Protein AF-A0A378VJA5-F1 (afdb_monomer)

Sequence (102 aa):
MNYEALGRYTEACEKLQPLLREMKQHAGTVRAAAEQLPFVLDELAGGQPVPKLDPVAEMEKIDTAHRRLQELWQEACRWARTANTNAEQCGKAKLNFGREQA

pLDDT: mean 82.63, std 12.53, range [33.44, 93.81]

Foldseek 3Di:
DDVVLVVQLVVLVVVLVVLVVLLVVLVVLLVVLVVCVVVQVVCVVVVHDDPPDPVVVSVVSNVVSVVSNVVSLVSSVVSLVSNQVSQVVVVHDRDPHPPPPD

Radius of gyration: 20.11 Å; Cα contacts (8 Å, |Δi|>4): 82; chains: 1; bounding box: 38×21×62 Å

Organism: Neisseria lactamica (NCBI:txid486)

Secondary structure (DSSP, 8-state):
--HHHHHHHHHHHHHHHHHHHHHHHHHHHHHHHHHHHHHHHHHHHHT----S--HHHHHHHHHHHHHHHHHHHHHHHHHHHHHHHHHHHHTPPPP-------

Structure (mmCIF, N/CA/C/O backbone):
data_AF-A0A378VJA5-F1
#
_entry.id   AF-A0A378VJA5-F1
#
loop_
_atom_site.group_PDB
_atom_site.id
_atom_site.type_symbol
_atom_site.label_atom_id
_atom_site.label_alt_id
_atom_site.label_comp_id
_atom_site.label_asym_id
_atom_site.label_entity_id
_atom_site.label_seq_id
_atom_site.pdbx_PDB_ins_code
_atom_site.Cartn_x
_atom_site.Cartn_y
_atom_site.Cartn_z
_atom_site.occupancy
_atom_site.B_iso_or_equiv
_atom_site.auth_seq_id
_atom_site.auth_comp_id
_atom_site.auth_asym_id
_atom_site.auth_atom_id
_atom_site.pdbx_PDB_model_num
ATOM 1 N N . MET A 1 1 ? -19.792 2.358 25.806 1.00 73.94 1 MET A N 1
ATOM 2 C CA . MET A 1 1 ? -18.643 2.873 25.033 1.00 73.94 1 MET A CA 1
ATOM 3 C C . MET A 1 1 ? -17.383 2.606 25.840 1.00 73.94 1 MET A C 1
ATOM 5 O O . MET A 1 1 ? -17.304 3.084 26.963 1.00 73.94 1 MET A O 1
ATOM 9 N N . ASN A 1 2 ? -16.468 1.778 25.332 1.00 91.44 2 ASN A N 1
ATOM 10 C CA . ASN A 1 2 ? -15.223 1.410 26.012 1.00 91.44 2 ASN A CA 1
ATOM 11 C C . ASN A 1 2 ? -14.072 2.332 25.552 1.00 91.44 2 ASN A C 1
ATOM 13 O O . ASN A 1 2 ? -13.754 2.377 24.362 1.00 91.44 2 ASN A O 1
ATOM 17 N N . TYR A 1 3 ? -13.463 3.067 26.489 1.00 88.38 3 TYR A N 1
ATOM 18 C CA . TYR A 1 3 ? -12.377 4.015 26.212 1.00 88.38 3 TYR A CA 1
ATOM 19 C C . TYR A 1 3 ? -11.054 3.335 25.828 1.00 88.38 3 TYR A C 1
ATOM 21 O O . TYR A 1 3 ? -10.331 3.867 24.990 1.00 88.38 3 TYR A O 1
ATOM 29 N N . GLU A 1 4 ? -10.756 2.144 26.352 1.00 91.00 4 GLU A N 1
ATOM 30 C CA . GLU A 1 4 ? -9.573 1.375 25.938 1.00 91.00 4 GLU A CA 1
ATOM 31 C C . GLU A 1 4 ? -9.714 0.892 24.493 1.00 91.00 4 GLU A C 1
ATOM 33 O O . GLU A 1 4 ? -8.790 1.022 23.687 1.00 91.00 4 GLU A O 1
ATOM 38 N N . ALA A 1 5 ? -10.905 0.398 24.136 1.00 88.94 5 ALA A N 1
ATOM 39 C CA . ALA A 1 5 ? -11.220 0.018 22.762 1.00 88.94 5 ALA A CA 1
ATOM 40 C C . ALA A 1 5 ? -11.154 1.229 21.816 1.00 88.94 5 ALA A C 1
ATOM 42 O O . ALA A 1 5 ? -10.688 1.110 20.684 1.00 88.94 5 ALA A O 1
ATOM 43 N N . LEU A 1 6 ? -11.568 2.413 22.279 1.00 91.06 6 LEU A N 1
ATOM 44 C CA . LEU A 1 6 ? -11.442 3.653 21.513 1.00 91.06 6 LEU A CA 1
ATOM 45 C C . LEU A 1 6 ? -9.974 4.047 21.293 1.00 91.06 6 LEU A C 1
ATOM 47 O O . LEU A 1 6 ? -9.622 4.438 20.180 1.00 91.06 6 LEU A O 1
ATOM 51 N N . GLY A 1 7 ? -9.122 3.910 22.313 1.00 92.75 7 GLY A N 1
ATOM 52 C CA . GLY A 1 7 ? -7.681 4.147 22.197 1.00 92.75 7 GLY A CA 1
ATOM 53 C C . GLY A 1 7 ? -7.038 3.232 21.154 1.00 92.75 7 GLY A C 1
ATOM 54 O O . GLY A 1 7 ? -6.422 3.717 20.208 1.00 92.75 7 GLY A O 1
ATOM 55 N N . ARG A 1 8 ? -7.288 1.919 21.247 1.00 92.00 8 ARG A N 1
ATOM 56 C CA . ARG A 1 8 ? -6.771 0.920 20.289 1.00 92.00 8 ARG A CA 1
ATOM 57 C C . ARG A 1 8 ? -7.297 1.121 18.869 1.00 92.00 8 ARG A C 1
ATOM 59 O O . ARG A 1 8 ? -6.558 0.941 17.906 1.00 92.00 8 ARG A O 1
ATOM 66 N N . TYR A 1 9 ? -8.570 1.496 18.726 1.00 92.50 9 TYR A N 1
ATOM 67 C CA . TYR A 1 9 ? -9.153 1.848 17.430 1.00 92.50 9 TYR A CA 1
ATOM 68 C C . TYR A 1 9 ? -8.445 3.062 16.813 1.00 92.50 9 TYR A C 1
ATOM 70 O O . TYR A 1 9 ? -8.128 3.060 15.622 1.00 92.50 9 TYR A O 1
ATOM 78 N N . THR A 1 10 ? -8.196 4.092 17.623 1.00 92.06 10 THR A N 1
ATOM 79 C CA . THR A 1 10 ? -7.589 5.351 17.172 1.00 92.06 10 THR A CA 1
ATOM 80 C C . THR A 1 10 ? -6.141 5.133 16.755 1.00 92.06 10 THR A C 1
ATOM 82 O O . THR A 1 10 ? -5.787 5.483 15.633 1.00 92.06 10 THR A O 1
ATOM 85 N N . GLU A 1 11 ? -5.352 4.444 17.582 1.00 93.75 11 GLU A N 1
ATOM 86 C CA . GLU A 1 11 ? -3.975 4.057 17.254 1.00 93.75 11 GLU A CA 1
ATOM 87 C C . GLU A 1 11 ? -3.918 3.262 15.942 1.00 93.75 11 GLU A C 1
ATOM 89 O O . GLU A 1 11 ? -3.130 3.571 15.050 1.00 93.75 11 GLU A O 1
ATOM 94 N N . ALA A 1 12 ? -4.797 2.269 15.776 1.00 92.00 12 ALA A N 1
ATOM 95 C CA . ALA A 1 12 ? -4.841 1.475 14.555 1.00 92.00 12 ALA A CA 1
ATOM 96 C C . ALA A 1 12 ? -5.134 2.331 13.310 1.00 92.00 12 ALA A C 1
ATOM 98 O O . ALA A 1 12 ? -4.504 2.136 12.270 1.00 92.00 12 ALA A O 1
ATOM 99 N N . CYS A 1 13 ? -6.045 3.303 13.412 1.00 90.94 13 CYS A N 1
ATOM 100 C CA . CYS A 1 13 ? -6.327 4.245 12.326 1.00 90.94 13 CYS A CA 1
ATOM 101 C C . CYS A 1 13 ? -5.128 5.157 12.020 1.00 90.94 13 CYS A C 1
ATOM 103 O O . CYS A 1 13 ? -4.826 5.397 10.849 1.00 90.94 13 CYS A O 1
ATOM 105 N N . GLU A 1 14 ? -4.436 5.644 13.051 1.00 93.75 14 GLU A N 1
ATOM 106 C CA . GLU A 1 14 ? -3.243 6.487 12.913 1.00 93.75 14 GLU A CA 1
ATOM 107 C C . GLU A 1 14 ? -2.085 5.740 12.248 1.00 93.75 14 GLU A C 1
ATOM 109 O O . GLU A 1 14 ? -1.383 6.319 11.422 1.00 93.75 14 GLU A O 1
ATOM 114 N N . LYS A 1 15 ? -1.915 4.444 12.543 1.00 92.75 15 LYS A N 1
ATOM 115 C CA . LYS A 1 15 ? -0.918 3.583 11.888 1.00 92.75 15 LYS A CA 1
ATOM 116 C C . LYS A 1 15 ? -1.291 3.231 10.449 1.00 92.75 15 LYS A C 1
ATOM 118 O O . LYS A 1 15 ? -0.411 3.111 9.606 1.00 92.75 15 LYS A O 1
ATOM 123 N N . LEU A 1 16 ? -2.581 3.122 10.136 1.00 91.25 16 LEU A N 1
ATOM 124 C CA . LEU A 1 16 ? -3.066 2.824 8.784 1.00 91.25 16 LEU A CA 1
ATOM 125 C C . LEU A 1 16 ? -2.791 3.953 7.783 1.00 91.25 16 LEU A C 1
ATOM 127 O O . LEU A 1 16 ? -2.388 3.687 6.654 1.00 91.25 16 LEU A O 1
ATOM 131 N N . GLN A 1 17 ? -2.994 5.215 8.172 1.00 90.12 17 GLN A N 1
ATOM 132 C CA . GLN A 1 17 ? -2.835 6.356 7.261 1.00 90.12 17 GLN A CA 1
ATOM 133 C C . GLN A 1 17 ? -1.471 6.440 6.547 1.00 90.12 17 GLN A C 1
ATOM 135 O O . GLN A 1 17 ? -1.475 6.596 5.321 1.00 90.12 17 GLN A O 1
ATOM 140 N N . PRO A 1 18 ? -0.316 6.367 7.239 1.00 92.50 18 PRO A N 1
ATOM 141 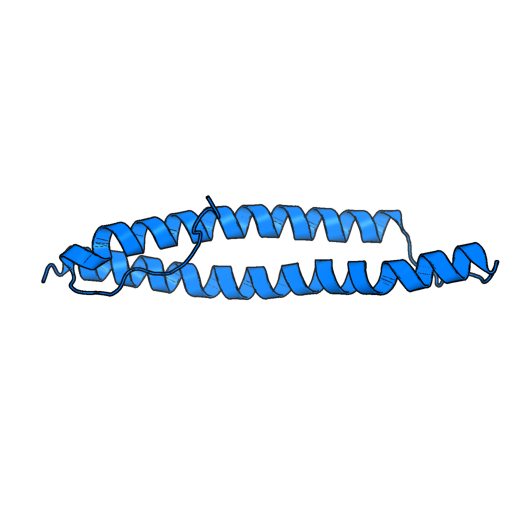C CA . PRO A 1 18 ? 0.982 6.428 6.574 1.00 92.50 18 PRO A CA 1
ATOM 142 C C . PRO A 1 18 ? 1.210 5.230 5.645 1.00 92.50 18 PRO A C 1
ATOM 144 O O . PRO A 1 18 ? 1.690 5.433 4.532 1.00 92.50 18 PRO A O 1
ATOM 147 N N . LEU A 1 19 ? 0.767 4.025 6.031 1.00 91.81 19 LEU A N 1
ATOM 148 C CA . LEU A 1 19 ? 0.881 2.825 5.195 1.00 91.81 19 LEU A CA 1
ATOM 149 C C . LEU A 1 19 ? 0.144 2.998 3.862 1.00 91.81 19 LEU A C 1
ATOM 151 O O . LEU A 1 19 ? 0.701 2.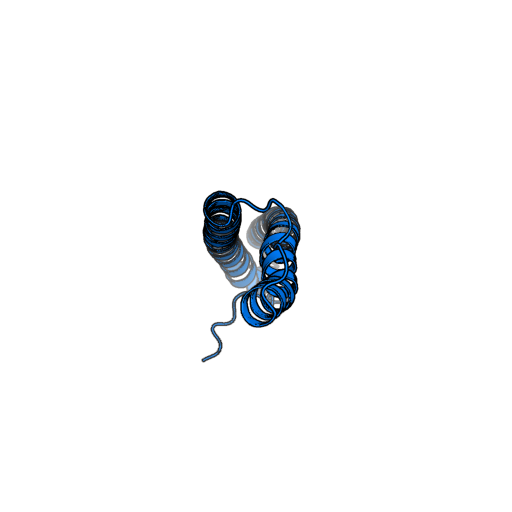724 2.804 1.00 91.81 19 LEU A O 1
ATOM 155 N N . LEU A 1 20 ? -1.082 3.532 3.882 1.00 89.88 20 LEU A N 1
ATOM 156 C CA . LEU A 1 20 ? -1.857 3.767 2.656 1.00 89.88 20 LEU A CA 1
ATOM 157 C C . LEU A 1 20 ? -1.216 4.810 1.732 1.00 89.88 20 LEU A C 1
ATOM 159 O O . LEU A 1 20 ? -1.316 4.696 0.508 1.00 89.88 20 LEU A O 1
ATOM 163 N N . ARG A 1 21 ? -0.558 5.829 2.296 1.00 91.56 21 ARG A N 1
ATOM 164 C CA . ARG A 1 21 ? 0.174 6.829 1.504 1.00 91.56 21 ARG A CA 1
ATOM 165 C C . ARG A 1 21 ? 1.390 6.209 0.824 1.00 91.56 21 ARG A C 1
ATOM 167 O O . ARG A 1 21 ? 1.581 6.432 -0.369 1.00 91.56 21 ARG A O 1
ATOM 174 N N . GLU A 1 22 ? 2.160 5.412 1.557 1.00 91.88 22 GLU A N 1
ATOM 175 C CA . GLU A 1 22 ? 3.334 4.715 1.025 1.00 91.88 22 GLU A CA 1
ATOM 176 C C . GLU A 1 22 ? 2.926 3.698 -0.052 1.00 91.88 22 GLU A C 1
ATOM 178 O O . GLU A 1 22 ? 3.497 3.668 -1.143 1.00 91.88 22 GLU A O 1
ATOM 183 N N . MET A 1 23 ? 1.842 2.951 0.176 1.00 89.25 23 MET A N 1
ATOM 184 C CA . MET A 1 23 ? 1.275 2.049 -0.828 1.00 89.25 23 MET A CA 1
ATOM 185 C C . MET A 1 23 ? 0.907 2.773 -2.123 1.00 89.25 23 MET A C 1
ATOM 187 O O . MET A 1 23 ? 1.225 2.301 -3.212 1.00 89.25 23 MET A O 1
ATOM 191 N N . LYS A 1 24 ? 0.257 3.939 -2.033 1.00 88.50 24 LYS A N 1
ATOM 192 C CA . LYS A 1 24 ? -0.096 4.731 -3.220 1.00 88.50 24 LYS A CA 1
ATOM 193 C C . LYS A 1 24 ? 1.143 5.112 -4.036 1.00 88.50 24 LYS A C 1
ATOM 195 O O . LYS A 1 24 ? 1.082 5.102 -5.264 1.00 88.50 24 LYS A O 1
ATOM 200 N N . GLN A 1 25 ? 2.249 5.429 -3.369 1.00 88.00 25 GLN A N 1
ATOM 201 C CA . GLN A 1 25 ? 3.505 5.777 -4.026 1.00 88.00 25 GLN A CA 1
ATOM 202 C C . GLN A 1 25 ? 4.086 4.585 -4.798 1.00 88.00 25 GLN A C 1
ATOM 204 O O . GLN A 1 25 ? 4.347 4.709 -5.993 1.00 88.00 25 GLN A O 1
ATOM 209 N N . HIS A 1 26 ? 4.219 3.419 -4.161 1.00 86.44 26 HIS A N 1
ATOM 210 C CA . HIS A 1 26 ? 4.771 2.233 -4.826 1.00 86.44 26 HIS A CA 1
ATOM 211 C C . HIS A 1 26 ? 3.858 1.685 -5.929 1.00 86.44 26 HIS A C 1
ATOM 213 O O . HIS A 1 26 ? 4.347 1.234 -6.965 1.00 86.44 26 HIS A O 1
ATOM 219 N N . ALA A 1 27 ? 2.535 1.778 -5.761 1.00 85.00 27 ALA A N 1
ATOM 220 C CA . ALA A 1 27 ? 1.581 1.431 -6.813 1.00 85.00 27 ALA A CA 1
ATOM 221 C C . ALA A 1 27 ? 1.738 2.343 -8.041 1.00 85.00 27 ALA A C 1
ATOM 223 O O . ALA A 1 27 ? 1.600 1.879 -9.171 1.00 85.00 27 ALA A O 1
ATOM 224 N N . GLY A 1 28 ? 2.079 3.619 -7.829 1.00 84.50 28 GLY A N 1
ATOM 225 C CA . GLY A 1 28 ? 2.431 4.552 -8.899 1.00 84.50 28 GLY A CA 1
ATOM 226 C C . GLY A 1 28 ? 3.656 4.101 -9.694 1.00 84.50 28 GLY A C 1
ATOM 227 O O . GLY A 1 28 ? 3.614 4.125 -10.920 1.00 84.50 28 GLY A O 1
ATOM 228 N N . THR A 1 29 ? 4.705 3.620 -9.020 1.00 83.12 29 THR A N 1
ATOM 229 C CA . THR A 1 29 ? 5.909 3.079 -9.676 1.00 83.12 29 THR A CA 1
ATOM 230 C C . THR A 1 29 ? 5.590 1.861 -10.542 1.00 83.12 29 THR A C 1
ATOM 232 O O . THR A 1 29 ? 5.972 1.824 -11.709 1.00 83.12 29 THR A O 1
ATOM 235 N N . VAL A 1 30 ? 4.847 0.887 -10.004 1.00 84.38 30 VAL A N 1
ATOM 236 C CA . VAL A 1 30 ? 4.456 -0.321 -10.756 1.00 84.38 30 VAL A CA 1
ATOM 237 C C . VAL A 1 30 ? 3.581 0.044 -11.958 1.00 84.38 30 VAL A C 1
ATOM 239 O O . VAL A 1 30 ? 3.781 -0.474 -13.054 1.00 84.38 30 VAL A O 1
ATOM 242 N N . ARG A 1 31 ? 2.638 0.977 -11.781 1.00 84.44 31 ARG A N 1
ATOM 243 C CA . ARG A 1 31 ? 1.776 1.459 -12.865 1.00 84.44 31 ARG A CA 1
ATOM 244 C C . ARG A 1 31 ? 2.568 2.168 -13.963 1.00 84.44 31 ARG A C 1
ATOM 246 O O . ARG A 1 31 ? 2.349 1.878 -15.132 1.00 84.44 31 ARG A O 1
ATOM 253 N N . ALA A 1 32 ? 3.480 3.065 -13.598 1.00 84.12 32 ALA A N 1
ATOM 254 C CA . ALA A 1 32 ? 4.300 3.797 -14.561 1.00 84.12 32 ALA A CA 1
ATOM 255 C C . ALA A 1 32 ? 5.182 2.856 -15.394 1.00 84.12 32 ALA A C 1
ATOM 257 O O . ALA A 1 32 ? 5.383 3.096 -16.581 1.00 84.12 32 ALA A O 1
ATOM 258 N N . ALA A 1 33 ? 5.677 1.772 -14.792 1.00 80.69 33 ALA A N 1
ATOM 259 C CA . ALA A 1 33 ? 6.391 0.736 -15.524 1.00 80.69 33 ALA A CA 1
ATOM 260 C C . ALA A 1 33 ? 5.468 -0.050 -16.471 1.00 80.69 33 ALA A C 1
ATOM 262 O O . ALA A 1 33 ? 5.820 -0.279 -17.626 1.00 80.69 33 ALA A O 1
ATOM 263 N N . ALA A 1 34 ? 4.261 -0.409 -16.022 1.00 80.00 34 ALA A N 1
ATOM 264 C CA . ALA A 1 34 ? 3.282 -1.101 -16.859 1.00 80.00 34 ALA A CA 1
ATOM 265 C C . ALA A 1 34 ? 2.835 -0.266 -18.073 1.00 80.00 34 ALA A C 1
ATOM 267 O O . ALA A 1 34 ? 2.636 -0.814 -19.152 1.00 80.00 34 ALA A O 1
ATOM 268 N N . GLU A 1 35 ? 2.716 1.056 -17.920 1.00 81.69 35 GLU A N 1
ATOM 269 C CA . GLU A 1 35 ? 2.378 1.983 -19.010 1.00 81.69 35 GLU A CA 1
ATOM 270 C C . GLU A 1 35 ? 3.507 2.115 -20.052 1.00 81.69 35 GLU A C 1
ATOM 272 O O . GLU A 1 35 ? 3.230 2.434 -21.206 1.00 81.69 35 GLU A O 1
ATOM 277 N N . GLN A 1 36 ? 4.761 1.826 -19.686 1.00 75.62 36 GLN A N 1
ATOM 278 C CA . GLN A 1 36 ? 5.906 1.844 -20.608 1.00 75.62 36 GLN A CA 1
ATOM 279 C C . GLN A 1 36 ? 6.071 0.537 -21.401 1.00 75.62 36 GLN A C 1
ATOM 281 O O . GLN A 1 36 ? 6.688 0.547 -22.466 1.00 75.62 36 GLN A O 1
ATOM 286 N N . LEU A 1 37 ? 5.504 -0.581 -20.927 1.00 72.62 37 LEU A N 1
ATOM 287 C CA . LEU A 1 37 ? 5.642 -1.891 -21.580 1.00 72.62 37 LEU A CA 1
ATOM 288 C C . LEU A 1 37 ? 5.159 -1.917 -23.044 1.00 72.62 37 LEU A C 1
ATOM 290 O O . LEU A 1 37 ? 5.895 -2.450 -23.873 1.00 72.62 37 LEU A O 1
ATOM 294 N N . PRO A 1 38 ? 3.992 -1.348 -23.411 1.00 69.12 38 PRO A N 1
ATOM 295 C CA . PRO A 1 38 ? 3.540 -1.341 -24.803 1.00 69.12 38 PRO A CA 1
ATOM 296 C C . PRO A 1 38 ? 4.501 -0.599 -25.737 1.00 69.12 38 PRO A C 1
ATOM 298 O O . PRO A 1 38 ? 4.775 -1.077 -26.830 1.00 69.12 38 PRO A O 1
ATOM 301 N N . PHE A 1 39 ? 5.070 0.521 -25.280 1.00 67.75 39 PHE A N 1
ATOM 302 C CA . PHE A 1 39 ? 6.008 1.323 -26.068 1.00 67.75 39 PHE A CA 1
ATOM 303 C C . PHE A 1 39 ? 7.299 0.552 -26.377 1.00 67.75 39 PHE A C 1
ATOM 305 O O . PHE A 1 39 ? 7.742 0.516 -27.522 1.00 67.75 39 PHE A O 1
ATOM 312 N N . VAL A 1 40 ? 7.858 -0.137 -25.376 1.00 67.00 40 VAL A N 1
ATOM 313 C CA . VAL A 1 40 ? 9.048 -0.983 -25.561 1.00 67.00 40 VAL A CA 1
ATOM 314 C C . VAL A 1 40 ? 8.757 -2.152 -26.510 1.00 67.00 40 VAL A C 1
ATOM 316 O O . VAL A 1 40 ? 9.599 -2.495 -27.338 1.00 67.00 40 VAL A O 1
ATOM 319 N N . LEU A 1 41 ? 7.572 -2.765 -26.419 1.00 67.38 41 LEU A N 1
ATOM 320 C CA . LEU A 1 41 ? 7.174 -3.861 -27.311 1.00 67.38 41 LEU A CA 1
ATOM 321 C C . LEU A 1 41 ? 7.001 -3.398 -28.767 1.00 67.38 41 LEU A C 1
ATOM 323 O O . LEU A 1 41 ? 7.441 -4.103 -29.676 1.00 67.38 41 LEU A O 1
ATOM 327 N N . ASP A 1 42 ? 6.419 -2.218 -28.987 1.00 66.81 42 ASP A N 1
ATOM 328 C CA . ASP A 1 42 ? 6.227 -1.640 -30.322 1.00 66.81 42 ASP A CA 1
ATOM 329 C C . ASP A 1 42 ? 7.562 -1.256 -30.985 1.00 66.81 42 ASP A C 1
ATOM 331 O O . ASP A 1 42 ? 7.776 -1.551 -32.164 1.00 66.81 42 ASP A O 1
ATOM 335 N N . GLU A 1 43 ? 8.504 -0.665 -30.242 1.00 64.94 43 GLU A N 1
ATOM 336 C CA . GLU A 1 43 ? 9.837 -0.332 -30.772 1.00 64.94 43 GLU A CA 1
ATOM 337 C C . GLU A 1 43 ? 10.656 -1.582 -31.126 1.00 64.94 43 GLU A C 1
ATOM 339 O O . GLU A 1 43 ? 11.309 -1.616 -32.176 1.00 64.94 43 GLU A O 1
ATOM 344 N N . LEU A 1 44 ? 10.567 -2.638 -30.305 1.00 63.72 44 LEU A N 1
ATOM 345 C CA . LEU A 1 44 ? 11.178 -3.940 -30.593 1.00 63.72 44 LEU A CA 1
ATOM 346 C C . LEU A 1 44 ? 10.583 -4.588 -31.853 1.00 63.72 44 LEU A C 1
ATOM 348 O O . LEU A 1 44 ? 11.323 -5.178 -32.641 1.00 63.72 44 LEU A O 1
ATOM 352 N N . ALA A 1 45 ? 9.270 -4.466 -32.070 1.00 69.12 45 ALA A N 1
ATOM 353 C CA . ALA A 1 45 ? 8.599 -4.986 -33.262 1.00 69.12 45 ALA A CA 1
ATOM 354 C C . ALA A 1 45 ? 8.924 -4.174 -34.532 1.00 69.12 45 ALA A C 1
ATOM 356 O O . ALA A 1 45 ? 9.002 -4.739 -35.625 1.00 69.12 45 ALA A O 1
ATOM 357 N N . GLY A 1 46 ? 9.134 -2.861 -34.395 1.00 70.88 46 GLY A N 1
ATOM 358 C CA . GLY A 1 46 ? 9.449 -1.941 -35.493 1.00 70.88 46 GLY A CA 1
ATOM 359 C C . GLY A 1 46 ? 10.937 -1.821 -35.845 1.00 70.88 46 GLY A C 1
ATOM 360 O O . GLY A 1 46 ? 11.274 -1.117 -36.798 1.00 70.88 46 GLY A O 1
ATOM 361 N N . GLY A 1 47 ? 11.833 -2.469 -35.091 1.00 62.62 47 GLY A N 1
ATOM 362 C CA . GLY A 1 47 ? 13.286 -2.368 -35.281 1.00 62.62 47 GLY A CA 1
ATOM 363 C C . GLY A 1 47 ? 13.861 -0.984 -34.953 1.00 62.62 47 GLY A C 1
ATOM 364 O O . GLY A 1 47 ? 14.960 -0.652 -35.406 1.00 62.62 47 GLY A O 1
ATOM 365 N N . GLN A 1 48 ? 13.125 -0.163 -34.198 1.00 61.66 48 GLN A N 1
ATOM 366 C CA . GLN A 1 48 ? 13.597 1.140 -33.740 1.00 61.66 48 GLN A CA 1
ATOM 367 C C . GLN A 1 48 ? 14.481 0.978 -32.495 1.00 61.66 48 GLN A C 1
ATOM 369 O O . GLN A 1 48 ? 14.281 0.058 -31.701 1.00 61.66 48 GLN A O 1
ATOM 374 N N . PRO A 1 49 ? 15.499 1.837 -32.315 1.00 58.06 49 PRO A N 1
ATOM 375 C CA . PRO A 1 49 ? 16.334 1.793 -31.127 1.00 58.06 49 PRO A CA 1
ATOM 376 C C . PRO A 1 49 ? 15.504 2.187 -29.905 1.00 58.06 49 PRO A C 1
ATOM 378 O O . PRO A 1 49 ? 15.165 3.357 -29.741 1.00 58.06 49 PRO A O 1
ATOM 381 N N . VAL A 1 50 ? 15.233 1.207 -29.043 1.00 62.53 50 VAL A N 1
ATOM 382 C CA . VAL A 1 50 ? 14.624 1.427 -27.728 1.00 62.53 50 VAL A CA 1
ATOM 383 C C . VAL A 1 50 ? 15.463 2.466 -26.965 1.00 62.53 50 VAL A C 1
ATOM 385 O O . VAL A 1 50 ? 16.702 2.401 -27.041 1.00 62.53 50 VAL A O 1
ATOM 388 N N . PRO A 1 51 ? 14.860 3.438 -26.241 1.00 64.62 51 PRO A N 1
ATOM 389 C CA . PRO A 1 51 ? 15.608 4.333 -25.370 1.00 64.62 51 PRO A CA 1
ATOM 390 C C . PRO A 1 51 ? 16.545 3.522 -24.473 1.00 64.62 51 PRO A C 1
ATOM 392 O O . PRO A 1 51 ? 16.269 2.361 -24.186 1.00 64.62 51 PRO A 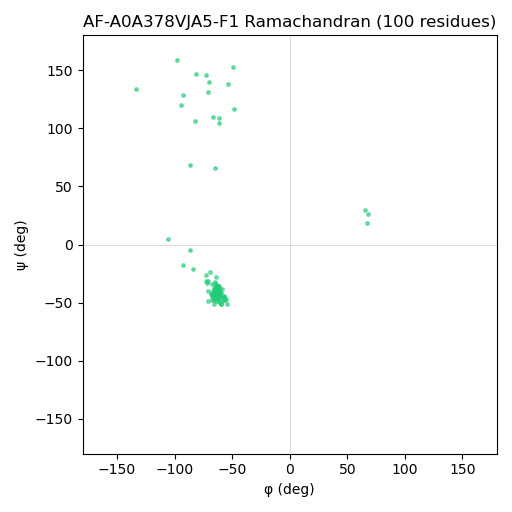O 1
ATOM 395 N N . LYS A 1 52 ? 17.660 4.126 -24.032 1.00 66.94 52 LYS A N 1
ATOM 396 C CA . LYS A 1 52 ? 18.652 3.506 -23.129 1.00 66.94 52 LYS A CA 1
ATOM 397 C C . LYS A 1 52 ? 18.043 3.222 -21.747 1.00 66.94 52 LYS A C 1
ATOM 399 O O . LYS A 1 52 ? 18.401 3.850 -20.756 1.00 66.94 52 LYS A O 1
ATOM 404 N N . LEU A 1 53 ? 17.089 2.313 -21.702 1.00 67.94 53 LEU A N 1
ATOM 405 C CA . LEU A 1 53 ? 16.536 1.695 -20.524 1.00 67.94 53 LEU A CA 1
ATOM 406 C C . LEU A 1 53 ? 17.351 0.425 -20.316 1.00 67.94 53 LEU A C 1
ATOM 408 O O . LEU A 1 53 ? 17.523 -0.350 -21.255 1.00 67.94 53 LEU A O 1
ATOM 412 N N . ASP A 1 54 ? 17.867 0.224 -19.111 1.00 78.19 54 ASP A N 1
ATOM 413 C CA . ASP A 1 54 ? 18.396 -1.075 -18.715 1.00 78.19 54 ASP A CA 1
ATOM 414 C C . ASP A 1 54 ? 17.201 -1.933 -18.266 1.00 78.19 54 ASP A C 1
ATOM 416 O O . ASP A 1 54 ? 16.635 -1.666 -17.199 1.00 78.19 54 ASP A O 1
ATOM 420 N N . PRO A 1 55 ? 16.766 -2.931 -19.060 1.00 73.81 55 PRO A N 1
ATOM 421 C CA . PRO A 1 55 ? 15.558 -3.688 -18.751 1.00 73.81 55 PRO A CA 1
ATOM 422 C C . PRO A 1 55 ? 15.688 -4.485 -17.451 1.00 73.81 55 PRO A C 1
ATOM 424 O O . PRO A 1 55 ? 14.685 -4.722 -16.779 1.00 73.81 55 PRO A O 1
ATOM 427 N N . VAL A 1 56 ? 16.912 -4.882 -17.082 1.00 80.62 56 VAL A N 1
ATOM 428 C CA . VAL A 1 56 ? 17.178 -5.608 -15.836 1.00 80.62 56 VAL A CA 1
ATOM 429 C C . VAL A 1 56 ? 16.995 -4.664 -14.654 1.00 80.62 56 VAL A C 1
ATOM 431 O O . VAL A 1 56 ? 16.249 -4.983 -13.730 1.00 80.62 56 VAL A O 1
ATOM 434 N N . ALA A 1 57 ? 17.587 -3.469 -14.717 1.00 83.12 57 ALA A N 1
ATOM 435 C CA . ALA A 1 57 ? 17.464 -2.477 -13.651 1.00 83.12 57 ALA A CA 1
ATOM 436 C C . ALA A 1 57 ? 16.014 -2.000 -13.446 1.00 83.12 57 ALA A C 1
ATOM 438 O O . ALA A 1 57 ? 15.595 -1.754 -12.313 1.00 83.12 57 ALA A O 1
ATOM 439 N N . GLU A 1 58 ? 15.224 -1.867 -14.516 1.00 82.25 58 GLU A N 1
ATOM 440 C CA . GLU A 1 58 ? 13.803 -1.521 -14.390 1.00 82.25 58 GLU A CA 1
ATOM 441 C C . GLU A 1 58 ? 12.975 -2.670 -13.807 1.00 82.25 58 GLU A C 1
ATOM 443 O O . GLU A 1 58 ? 12.137 -2.430 -12.936 1.00 82.25 58 GLU A O 1
ATOM 448 N N . MET A 1 59 ? 13.244 -3.920 -14.201 1.00 83.56 59 MET A N 1
ATOM 449 C CA . MET A 1 59 ? 12.572 -5.080 -13.610 1.00 83.56 59 MET A CA 1
ATOM 450 C C . MET A 1 59 ? 12.864 -5.192 -12.107 1.00 83.56 59 MET A C 1
ATOM 452 O O . MET A 1 59 ? 11.944 -5.376 -11.313 1.00 83.56 59 MET A O 1
ATOM 456 N N . GLU A 1 60 ? 14.113 -4.970 -11.686 1.00 88.50 60 GLU A N 1
ATOM 457 C CA . GLU A 1 60 ? 14.491 -4.961 -10.267 1.00 88.50 60 GLU A CA 1
ATOM 458 C C . GLU A 1 60 ? 13.760 -3.873 -9.462 1.00 88.50 60 GLU A C 1
ATOM 460 O O . GLU A 1 60 ? 13.345 -4.108 -8.318 1.00 88.50 60 GLU A O 1
ATOM 465 N N . LYS A 1 61 ? 13.554 -2.682 -10.043 1.00 86.50 61 LYS A N 1
ATOM 466 C CA . LYS A 1 61 ? 12.764 -1.612 -9.410 1.00 86.50 61 LYS A CA 1
ATOM 467 C C . LYS A 1 61 ? 11.303 -2.020 -9.240 1.00 86.50 61 LYS A C 1
ATOM 469 O O . LYS A 1 61 ? 10.728 -1.756 -8.180 1.00 86.50 61 LYS A O 1
ATOM 474 N N . ILE A 1 62 ? 10.709 -2.654 -10.253 1.00 88.31 62 ILE A N 1
ATOM 475 C CA . ILE A 1 62 ? 9.324 -3.142 -10.210 1.00 88.31 62 ILE A CA 1
ATOM 476 C C . ILE A 1 62 ? 9.184 -4.229 -9.147 1.00 88.31 62 ILE A C 1
ATOM 478 O O . ILE A 1 62 ? 8.300 -4.121 -8.299 1.00 88.31 62 ILE A O 1
ATOM 482 N N . ASP A 1 63 ? 10.076 -5.218 -9.134 1.00 89.31 63 ASP A N 1
ATOM 483 C CA . ASP A 1 63 ? 10.071 -6.305 -8.152 1.00 89.31 63 ASP A CA 1
ATOM 484 C C . ASP A 1 63 ? 10.226 -5.775 -6.725 1.00 89.31 63 ASP A C 1
ATOM 486 O O . ASP A 1 63 ? 9.515 -6.194 -5.806 1.00 89.31 63 ASP A O 1
ATOM 490 N N . THR A 1 64 ? 11.113 -4.798 -6.534 1.00 91.19 64 THR A N 1
ATOM 491 C CA . THR A 1 64 ? 11.309 -4.137 -5.239 1.00 91.19 64 THR A CA 1
ATOM 492 C C . THR A 1 64 ? 10.053 -3.383 -4.807 1.00 91.19 64 THR A C 1
ATOM 494 O O . THR A 1 64 ? 9.597 -3.539 -3.671 1.00 91.19 64 THR A O 1
ATOM 497 N N . ALA A 1 65 ? 9.450 -2.598 -5.705 1.00 88.69 65 ALA A N 1
ATOM 498 C CA . ALA A 1 65 ? 8.210 -1.881 -5.424 1.00 88.69 65 ALA A CA 1
ATOM 499 C C . ALA A 1 65 ? 7.045 -2.844 -5.142 1.00 88.69 65 ALA A C 1
ATOM 501 O O . ALA A 1 65 ? 6.250 -2.596 -4.235 1.00 88.69 65 ALA A O 1
ATOM 502 N N . HIS A 1 66 ? 6.966 -3.960 -5.866 1.00 89.25 66 HIS A N 1
ATOM 503 C CA . HIS A 1 66 ? 5.945 -4.983 -5.678 1.00 89.25 66 HIS A CA 1
ATOM 504 C C . HIS A 1 66 ? 6.084 -5.684 -4.324 1.00 89.25 66 HIS A C 1
ATOM 506 O O . HIS A 1 66 ? 5.108 -5.778 -3.580 1.00 89.25 66 HIS A O 1
ATOM 512 N N . ARG A 1 67 ? 7.298 -6.112 -3.954 1.00 92.69 67 ARG A N 1
ATOM 513 C CA . ARG A 1 67 ? 7.570 -6.698 -2.633 1.00 92.69 67 ARG A CA 1
ATOM 514 C C . ARG A 1 67 ? 7.187 -5.729 -1.517 1.00 92.69 67 ARG A C 1
ATOM 516 O O . ARG A 1 67 ? 6.494 -6.112 -0.577 1.00 92.69 67 ARG A O 1
ATOM 523 N N . ARG A 1 68 ? 7.551 -4.452 -1.662 1.00 92.25 68 ARG A N 1
ATOM 524 C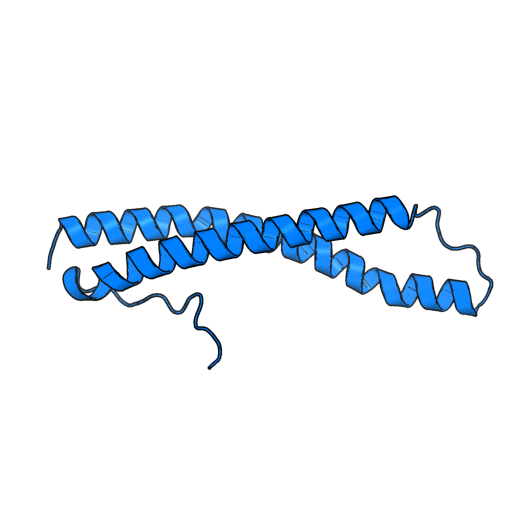 CA . ARG A 1 68 ? 7.208 -3.423 -0.678 1.00 92.25 68 ARG A CA 1
ATOM 525 C C . ARG A 1 68 ? 5.698 -3.212 -0.551 1.00 92.25 68 ARG A C 1
ATOM 527 O O . ARG A 1 68 ? 5.189 -3.084 0.559 1.00 92.25 68 ARG A O 1
ATOM 534 N N . LEU A 1 69 ? 4.960 -3.234 -1.662 1.00 91.81 69 LEU A N 1
ATOM 535 C CA . LEU A 1 69 ? 3.494 -3.181 -1.646 1.00 91.81 69 LEU A CA 1
ATOM 536 C C . LEU A 1 69 ? 2.876 -4.349 -0.878 1.00 91.81 69 LEU A C 1
ATOM 538 O O . LEU A 1 69 ? 1.926 -4.134 -0.127 1.00 91.81 69 LEU A O 1
ATOM 542 N N . GLN A 1 70 ? 3.404 -5.564 -1.050 1.00 91.06 70 GLN A N 1
ATOM 543 C CA . GLN A 1 70 ? 2.916 -6.743 -0.334 1.00 91.06 70 GLN A CA 1
ATOM 544 C C . GLN A 1 70 ? 3.117 -6.605 1.182 1.00 91.06 70 GLN A C 1
ATOM 546 O O . GLN A 1 70 ? 2.186 -6.868 1.943 1.00 91.06 70 GLN A O 1
ATOM 551 N N . GLU A 1 71 ? 4.289 -6.141 1.621 1.00 93.69 71 GLU A N 1
ATOM 552 C CA . GLU A 1 71 ? 4.585 -5.889 3.040 1.00 93.69 71 GLU A CA 1
ATOM 553 C C . GLU A 1 71 ? 3.628 -4.852 3.641 1.00 93.69 71 G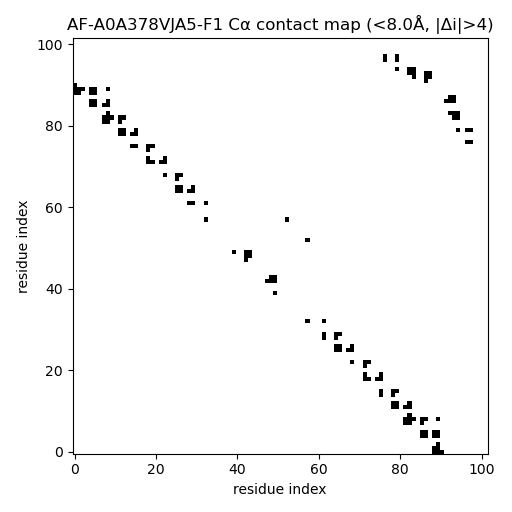LU A C 1
ATOM 555 O O . GLU A 1 71 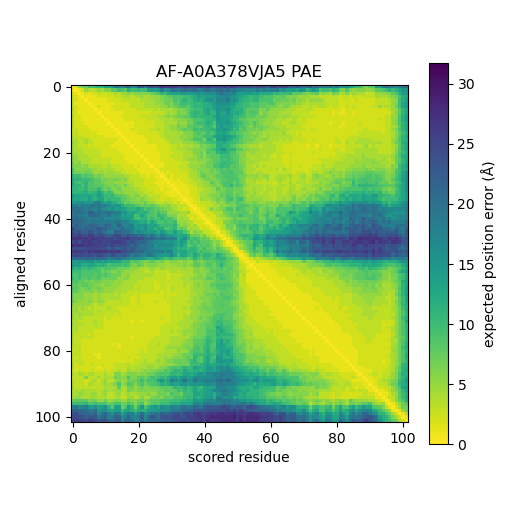? 2.969 -5.107 4.654 1.00 93.69 71 GLU A O 1
ATOM 560 N N . LEU A 1 72 ? 3.494 -3.700 2.976 1.00 92.00 72 LEU A N 1
ATOM 561 C CA . LEU A 1 72 ? 2.617 -2.618 3.418 1.00 92.00 72 LEU A CA 1
ATOM 562 C C . LEU A 1 72 ? 1.151 -3.058 3.466 1.00 92.00 72 LEU A C 1
ATOM 564 O O . LEU A 1 72 ? 0.427 -2.695 4.393 1.00 92.00 72 LEU A O 1
ATOM 568 N N . TRP A 1 73 ? 0.709 -3.870 2.501 1.00 91.00 73 TRP A N 1
ATOM 569 C CA . TRP A 1 73 ? -0.644 -4.420 2.483 1.00 91.00 73 TRP A CA 1
ATOM 570 C C . TRP A 1 73 ? -0.906 -5.340 3.675 1.00 91.00 73 TRP A C 1
ATOM 572 O O . TRP A 1 73 ? -1.943 -5.218 4.333 1.00 91.00 73 TRP A O 1
ATOM 582 N N . GLN A 1 74 ? 0.025 -6.246 3.983 1.00 92.38 74 GLN A N 1
ATOM 583 C CA . GLN A 1 74 ? -0.101 -7.152 5.125 1.00 92.38 74 GLN A CA 1
ATOM 584 C C . GLN A 1 74 ? -0.169 -6.378 6.445 1.00 92.38 74 GLN A C 1
ATOM 586 O O . GLN A 1 74 ? -1.017 -6.674 7.297 1.00 92.38 74 GLN A O 1
ATOM 591 N N . GLU A 1 75 ? 0.675 -5.357 6.599 1.00 93.81 75 GLU A N 1
ATOM 592 C CA . GLU A 1 75 ? 0.675 -4.503 7.783 1.00 93.81 75 GLU A CA 1
ATOM 593 C C . GLU A 1 75 ? -0.621 -3.685 7.893 1.00 93.81 75 GLU A C 1
ATOM 595 O O . GLU A 1 75 ? -1.261 -3.667 8.949 1.00 93.81 75 GLU A O 1
ATOM 600 N N . ALA A 1 76 ? -1.083 -3.088 6.794 1.00 91.69 76 ALA A N 1
ATOM 601 C CA . ALA A 1 76 ? -2.341 -2.351 6.760 1.00 91.69 76 ALA A CA 1
ATOM 602 C C . ALA A 1 76 ? -3.539 -3.258 7.093 1.00 91.69 76 ALA A C 1
ATOM 604 O O . ALA A 1 76 ? -4.422 -2.864 7.858 1.00 91.69 76 ALA A O 1
ATOM 605 N N . CYS A 1 77 ? -3.548 -4.505 6.606 1.00 91.00 77 CYS A N 1
ATOM 606 C CA . CYS A 1 77 ? -4.571 -5.494 6.953 1.00 91.00 77 CYS A CA 1
ATOM 607 C C . CYS A 1 77 ? -4.552 -5.839 8.446 1.00 91.00 77 CYS A C 1
ATOM 609 O O . CYS A 1 77 ? -5.610 -5.995 9.061 1.00 91.00 77 CYS A O 1
ATOM 611 N N . ARG A 1 78 ? -3.366 -5.939 9.059 1.00 92.75 78 ARG A N 1
ATOM 612 C CA . ARG A 1 78 ? -3.236 -6.166 10.503 1.00 92.75 78 ARG A CA 1
ATOM 613 C C . ARG A 1 78 ? -3.863 -5.020 11.294 1.00 92.75 78 ARG A C 1
ATOM 615 O O . ARG A 1 78 ? -4.682 -5.284 12.172 1.00 92.75 78 ARG A O 1
ATOM 622 N N . TRP A 1 79 ? -3.531 -3.774 10.965 1.00 92.44 79 TRP A N 1
ATOM 623 C CA . TRP A 1 79 ? -4.100 -2.606 11.642 1.00 92.44 79 TRP A CA 1
ATOM 624 C C . TRP A 1 79 ? -5.604 -2.465 11.398 1.00 92.44 79 TRP A C 1
ATOM 626 O O . TRP A 1 79 ? -6.348 -2.173 12.333 1.00 92.44 79 TRP A O 1
ATOM 636 N N . ALA A 1 80 ? -6.086 -2.771 10.192 1.00 90.75 80 ALA A N 1
ATOM 637 C CA . ALA A 1 80 ? -7.515 -2.752 9.889 1.00 90.75 80 ALA A CA 1
ATOM 638 C C . ALA A 1 80 ? -8.295 -3.782 10.714 1.00 90.75 80 ALA A C 1
ATOM 640 O O . ALA A 1 80 ? -9.365 -3.467 11.237 1.00 90.75 80 ALA A O 1
ATOM 641 N N . ARG A 1 81 ? -7.745 -4.991 10.896 1.00 91.19 81 ARG A N 1
ATOM 642 C CA . ARG A 1 81 ? -8.321 -5.997 11.802 1.00 91.19 81 ARG A CA 1
ATOM 643 C C . ARG A 1 81 ? -8.355 -5.493 13.241 1.00 91.19 81 ARG A C 1
ATOM 645 O O . ARG A 1 81 ? -9.399 -5.595 13.875 1.00 91.19 81 ARG A O 1
ATOM 652 N N . THR A 1 82 ? -7.269 -4.893 13.735 1.00 91.06 82 THR A N 1
ATOM 653 C CA . THR A 1 82 ? -7.237 -4.297 15.081 1.00 91.06 82 THR A CA 1
ATOM 654 C C . THR A 1 82 ? -8.322 -3.233 15.250 1.00 91.06 82 THR A C 1
ATOM 656 O O . THR A 1 82 ? -9.071 -3.285 16.225 1.00 91.06 82 THR A O 1
ATOM 659 N N . ALA A 1 83 ? -8.470 -2.310 14.297 1.00 90.69 83 ALA A N 1
ATOM 660 C CA . ALA A 1 83 ? -9.538 -1.314 14.330 1.00 90.69 83 ALA A CA 1
ATOM 661 C C . ALA A 1 83 ? -10.924 -1.986 14.346 1.00 90.69 83 ALA A C 1
ATOM 663 O O . ALA A 1 83 ? -11.744 -1.702 15.217 1.00 90.69 83 ALA A O 1
ATOM 664 N N . ASN A 1 84 ? -11.163 -2.951 13.457 1.00 91.62 84 AS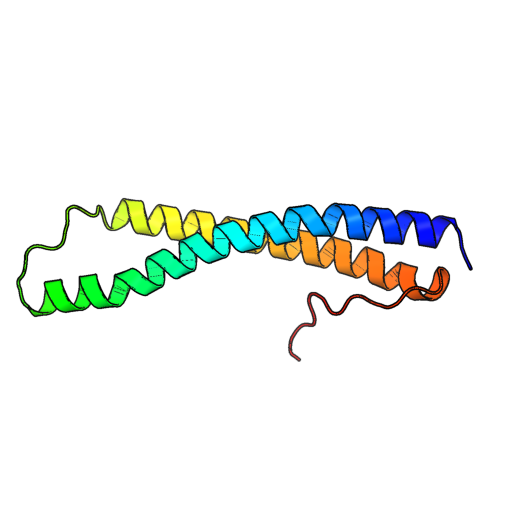N A N 1
ATOM 665 C CA . ASN A 1 84 ? -12.455 -3.630 13.327 1.00 91.62 84 ASN A CA 1
ATOM 666 C C . ASN A 1 84 ? -12.859 -4.442 14.562 1.00 91.62 84 ASN A C 1
ATOM 668 O O . ASN A 1 84 ? -14.037 -4.435 14.918 1.00 91.62 84 ASN A O 1
ATOM 672 N N . THR A 1 85 ? -11.908 -5.091 15.238 1.00 92.38 85 THR A N 1
ATOM 673 C CA . THR A 1 85 ? -12.158 -5.823 16.492 1.00 92.38 85 THR A CA 1
ATOM 674 C C . THR A 1 85 ? -12.595 -4.890 17.622 1.00 92.38 85 THR A C 1
ATOM 676 O O . THR A 1 85 ? -13.393 -5.276 18.471 1.00 92.38 85 THR A O 1
ATOM 679 N N . ASN A 1 86 ? -12.101 -3.649 17.636 1.00 91.44 86 ASN A N 1
ATOM 680 C CA . ASN A 1 86 ? -12.420 -2.679 18.687 1.00 91.44 86 ASN A CA 1
ATOM 681 C C . ASN A 1 86 ? -13.623 -1.782 18.338 1.00 91.44 86 ASN A C 1
ATOM 683 O O . ASN A 1 86 ? -14.213 -1.185 19.238 1.00 91.44 86 ASN A O 1
ATOM 687 N N . ALA A 1 87 ? -14.012 -1.708 17.060 1.00 90.06 87 ALA A N 1
ATOM 688 C CA . ALA A 1 87 ? -15.030 -0.793 16.546 1.00 90.06 87 ALA A CA 1
ATOM 689 C C . ALA A 1 87 ? -16.391 -0.929 17.255 1.00 90.06 87 ALA A C 1
ATOM 691 O O . ALA A 1 87 ? -16.951 0.066 17.711 1.00 90.06 87 ALA A O 1
ATOM 692 N N . GLU A 1 88 ? -16.896 -2.155 17.430 1.00 88.19 88 GLU A N 1
ATOM 693 C CA . GLU A 1 88 ? -18.183 -2.400 18.107 1.00 88.19 88 GLU A CA 1
ATOM 694 C C . GLU A 1 88 ? -18.147 -1.985 19.586 1.00 88.19 88 GLU A C 1
ATOM 696 O O . GLU A 1 88 ? -19.094 -1.391 20.099 1.00 88.19 88 GLU A O 1
ATOM 701 N N . GLN A 1 89 ? -17.020 -2.218 20.264 1.00 88.06 89 GLN A N 1
ATOM 702 C CA . GLN A 1 89 ? -16.853 -1.928 21.692 1.00 88.06 89 GLN A CA 1
ATOM 703 C C . GLN A 1 89 ? -16.744 -0.420 21.982 1.00 88.06 89 GLN A C 1
ATOM 705 O O . GLN A 1 89 ? -17.096 0.043 23.075 1.00 88.06 89 GLN A O 1
ATOM 710 N N . CYS A 1 90 ? -16.289 0.369 21.005 1.00 88.94 90 CYS A N 1
ATOM 711 C CA . CYS A 1 90 ? -16.179 1.824 21.105 1.00 88.94 90 CYS A CA 1
ATOM 712 C C . CYS A 1 90 ? -17.250 2.596 20.315 1.00 88.94 90 CYS A C 1
ATOM 714 O O . CYS A 1 90 ? -17.207 3.826 20.295 1.00 88.94 90 CYS A O 1
ATOM 71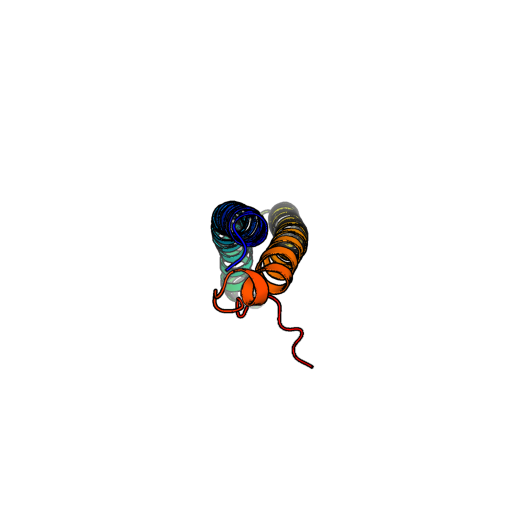6 N N . GLY A 1 91 ? -18.226 1.909 19.709 1.00 87.56 91 GLY A N 1
ATOM 717 C CA . GLY A 1 91 ? -19.306 2.537 18.938 1.00 87.56 91 GLY A CA 1
ATOM 718 C C . GLY A 1 91 ? -18.839 3.197 17.633 1.00 87.56 91 GLY A C 1
ATOM 719 O O . GLY A 1 91 ? -19.451 4.164 17.179 1.00 87.56 91 GLY A O 1
ATOM 720 N N . LYS A 1 92 ? -17.733 2.724 17.048 1.00 90.56 92 LYS A N 1
ATOM 721 C CA . LYS A 1 92 ? -17.199 3.183 15.758 1.00 90.56 92 LYS A CA 1
ATOM 722 C C . LYS A 1 92 ? -17.618 2.248 14.624 1.00 90.56 92 LYS A C 1
ATOM 724 O O . LYS A 1 92 ? -17.946 1.084 14.834 1.00 90.56 92 LYS A O 1
ATOM 729 N N . ALA A 1 93 ? -17.589 2.772 13.402 1.00 88.00 93 ALA A N 1
ATOM 730 C CA . ALA A 1 93 ? -17.822 1.974 12.206 1.00 88.00 93 ALA A CA 1
ATOM 731 C C . ALA A 1 93 ? -16.617 1.068 11.913 1.00 88.00 93 ALA A C 1
ATOM 733 O O . ALA A 1 93 ? -15.469 1.453 12.131 1.00 88.00 93 ALA A O 1
ATOM 734 N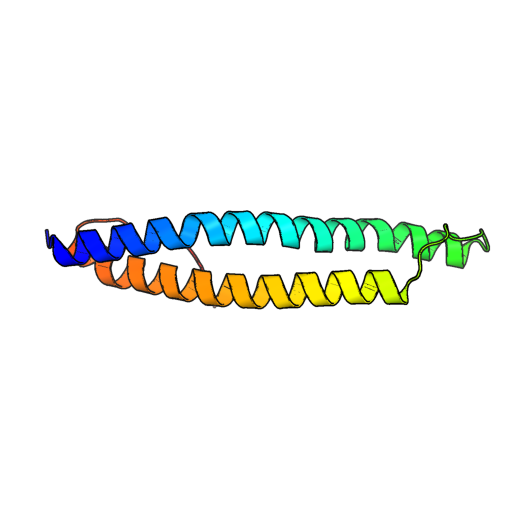 N . LYS A 1 94 ? -16.883 -0.125 11.376 1.00 89.12 94 LYS A N 1
ATOM 735 C CA . LYS A 1 94 ? -15.829 -0.991 10.841 1.00 89.12 94 LYS A CA 1
ATOM 736 C C . LYS A 1 94 ? -15.258 -0.384 9.557 1.00 89.12 94 LYS A C 1
ATOM 738 O O . LYS A 1 94 ? -15.996 0.124 8.714 1.00 89.12 94 LYS A O 1
ATOM 743 N N . LEU A 1 95 ? -13.946 -0.479 9.397 1.00 86.19 95 LEU A N 1
ATOM 744 C CA . LEU A 1 95 ? -13.226 -0.137 8.182 1.00 86.19 95 LEU A CA 1
ATOM 745 C C . LEU A 1 95 ? -13.526 -1.170 7.092 1.00 86.19 95 LEU A C 1
ATOM 747 O O . LEU A 1 95 ? -13.398 -2.379 7.308 1.00 86.19 95 LEU A O 1
ATOM 751 N N . ASN A 1 96 ? -13.869 -0.686 5.898 1.00 82.19 96 ASN A N 1
ATOM 752 C CA . ASN A 1 96 ? -13.978 -1.510 4.698 1.00 82.19 96 ASN A CA 1
ATOM 753 C C . ASN A 1 96 ? -12.603 -1.617 4.018 1.00 82.19 96 ASN A C 1
ATOM 755 O O . ASN A 1 96 ? -12.362 -1.011 2.977 1.00 82.19 96 ASN A O 1
ATOM 759 N N . PHE A 1 97 ? -11.675 -2.317 4.668 1.00 74.69 97 PHE A N 1
ATOM 760 C CA . PHE A 1 97 ? -10.292 -2.471 4.222 1.00 74.69 97 PHE A CA 1
ATOM 761 C C . PHE A 1 97 ? -9.874 -3.939 4.311 1.00 74.69 97 PHE A C 1
ATOM 763 O O . PHE A 1 97 ? -10.141 -4.584 5.325 1.00 74.69 97 PHE A O 1
ATOM 770 N N . GLY A 1 98 ? -9.237 -4.467 3.261 1.00 60.84 98 GLY A N 1
ATOM 771 C CA . GLY A 1 98 ? -8.767 -5.855 3.240 1.00 60.84 98 GLY A CA 1
ATOM 772 C C . GLY A 1 98 ? -9.885 -6.902 3.288 1.00 60.84 98 GLY A C 1
ATOM 773 O O . GLY A 1 98 ? -9.661 -7.986 3.820 1.00 60.84 98 GLY A O 1
ATOM 774 N N . ARG A 1 99 ? -11.088 -6.603 2.764 1.00 56.84 99 ARG A N 1
ATOM 775 C CA . ARG A 1 99 ? -12.042 -7.674 2.445 1.00 56.84 99 ARG A CA 1
ATOM 776 C C . ARG A 1 99 ? -11.377 -8.552 1.393 1.00 56.84 99 ARG A C 1
ATOM 778 O O . ARG A 1 99 ? -11.207 -8.108 0.259 1.00 56.84 99 ARG A O 1
ATOM 785 N N . GLU A 1 100 ? -10.985 -9.758 1.790 1.00 47.72 100 GLU A N 1
ATOM 786 C CA . GLU A 1 100 ? -10.801 -10.852 0.844 1.00 47.72 100 GLU A CA 1
ATOM 787 C C . GLU A 1 100 ? -12.065 -10.862 -0.019 1.00 47.72 100 GLU A C 1
ATOM 789 O O . GLU A 1 100 ? -13.182 -10.942 0.502 1.00 47.72 100 GLU A O 1
ATOM 794 N N . GLN A 1 101 ? -11.907 -10.613 -1.320 1.00 39.12 101 GLN A N 1
ATOM 795 C CA . GLN A 1 101 ? -12.969 -10.923 -2.263 1.00 39.12 101 GLN A CA 1
ATOM 796 C C . GLN A 1 101 ? -13.149 -12.436 -2.149 1.00 39.12 101 GLN A C 1
ATOM 798 O O . GLN A 1 101 ? -12.250 -13.184 -2.528 1.00 39.12 101 GLN A O 1
ATOM 803 N N . ALA A 1 102 ? -14.226 -12.835 -1.473 1.00 33.44 102 ALA A N 1
ATOM 804 C CA . ALA A 1 102 ? -14.666 -14.218 -1.385 1.00 33.44 102 ALA A CA 1
ATOM 805 C C . ALA A 1 102 ? -15.007 -14.758 -2.777 1.00 33.44 102 ALA A C 1
ATOM 807 O O . ALA A 1 102 ? -15.493 -13.952 -3.608 1.00 33.44 102 ALA A O 1
#

Mean predicted aligned error: 7.8 Å

Solvent-accessible surface area (backbone atoms only — not comparable to full-atom values): 5584 Å² total; per-residue (Å²): 120,38,66,68,32,40,50,51,25,48,53,23,52,62,59,32,54,60,40,54,54,54,39,53,53,36,52,47,55,47,48,57,53,59,68,45,48,62,58,56,54,50,27,64,74,69,73,46,84,66,72,98,66,58,69,66,64,51,48,53,50,40,52,51,33,50,53,50,40,53,54,41,49,54,52,37,39,52,29,42,49,50,21,40,72,19,13,72,51,35,75,46,79,65,69,96,58,76,73,73,83,124

Nearest PDB structures (foldseek):
  2ysu-assembly1_B  TM=4.750E-01  e=1.038E+00  Escherichia coli
  1ujw-assembly1_B  TM=4.677E-01  e=1.470E+00  Escherichia coli
  2b5u-assembly2_C  TM=4.560E-01  e=2.474E+00  Escherichia coli
  7nsu-assembly1_D  TM=4.420E-01  e=3.710E+00  Escherichia coli